Protein AF-A0A1N6H756-F1 (afdb_monomer_lite)

Radius of gyration: 29.92 Å; chains: 1; bounding box: 48×82×65 Å

Secondary structure (DSSP, 8-state):
----------------------------------------------SS--S---SSS--SSS-GGGTT--HHHHHHHPPPSS-SSTT--HHHHTT--HHHHS---HHHHHHHHHGGG-GGGGGGGTS--TT-HHHHHHHHHHHHTTT-

Sequence (148 aa):
MKEIRAGLVIGLFAALLGAVASGAQDAGDPAVIILDVEEDGEVEGPEEPVGPVRWDEPLTGSAEEIRGKTIEQVFTENSPLFPPLEGLPEEIWKAQTCTTCHEWTRERICEQATNYLNPEFSENLTKPHPLGGTFKANLKLWAEDGCL

Foldseek 3Di:
DDDDDDDDDDDDDDDDDDDDDDDDDDDDDDDDPPPPPDDDDPPPFAQAFDDQAAQQFATRHHDSQRGGHGLVCLQQPDFFPDDPDPPDDCVVGRPDGNCVPDDDDLVNLLVVLCCCVDPVCVCVLVDADRSGNNSSNSSVSCNVVVVD

Organism: NCBI:txid1217970

Structure (mmCIF, N/CA/C/O backbone):
data_AF-A0A1N6H756-F1
#
_entry.id   AF-A0A1N6H756-F1
#
loop_
_atom_site.group_PDB
_atom_site.id
_atom_site.type_symbol
_atom_site.label_atom_id
_atom_site.label_alt_id
_atom_site.label_comp_id
_atom_site.label_asym_id
_atom_site.label_entity_id
_atom_site.label_seq_id
_atom_site.pdbx_PDB_ins_code
_atom_site.Cartn_x
_atom_site.Cartn_y
_atom_site.Cartn_z
_atom_site.occupancy
_atom_site.B_iso_or_equiv
_atom_site.auth_seq_id
_atom_site.auth_comp_id
_atom_site.auth_asym_id
_atom_site.auth_atom_id
_atom_site.pdbx_PDB_model_num
ATOM 1 N N . MET A 1 1 ? 31.766 -39.885 50.818 1.00 36.66 1 MET A N 1
ATOM 2 C CA . MET A 1 1 ? 31.474 -41.340 50.793 1.00 36.66 1 MET A CA 1
ATOM 3 C C . MET A 1 1 ? 30.179 -41.502 50.002 1.00 36.66 1 MET A C 1
ATOM 5 O O . MET A 1 1 ? 29.210 -40.913 50.441 1.00 36.66 1 MET A O 1
ATOM 9 N N . LYS A 1 2 ? 30.039 -42.171 48.856 1.00 42.91 2 LYS A N 1
ATOM 10 C CA . LYS A 1 2 ? 30.841 -43.135 48.076 1.00 42.91 2 LYS A CA 1
ATOM 11 C C . LYS A 1 2 ? 30.119 -43.187 46.698 1.00 42.91 2 LYS A C 1
ATOM 13 O O . LYS A 1 2 ? 28.915 -43.392 46.696 1.00 42.91 2 LYS A O 1
ATOM 18 N N . GLU A 1 3 ? 30.652 -42.568 45.648 1.00 37.09 3 GLU A N 1
ATOM 19 C CA . GLU A 1 3 ? 31.320 -43.171 44.472 1.00 37.09 3 GLU A CA 1
ATOM 20 C C . GLU A 1 3 ? 30.554 -44.276 43.687 1.00 37.09 3 GLU A C 1
ATOM 22 O O . GLU A 1 3 ? 30.429 -45.397 44.168 1.00 37.09 3 GLU A O 1
ATOM 27 N N . ILE A 1 4 ? 30.130 -43.900 42.462 1.00 42.53 4 ILE A N 1
ATOM 28 C CA . ILE A 1 4 ? 30.225 -44.531 41.112 1.00 42.53 4 ILE A CA 1
ATOM 29 C C . ILE A 1 4 ? 29.880 -46.032 40.900 1.00 42.53 4 ILE A C 1
ATOM 31 O O . ILE A 1 4 ? 30.463 -46.897 41.546 1.00 42.53 4 ILE A O 1
ATOM 35 N N . ARG A 1 5 ? 29.124 -46.361 39.823 1.00 45.34 5 ARG A N 1
ATOM 36 C CA . ARG A 1 5 ? 29.658 -46.994 38.575 1.00 45.34 5 ARG A CA 1
ATOM 37 C C . ARG A 1 5 ? 28.611 -47.357 37.511 1.00 45.34 5 ARG A C 1
ATOM 39 O O . ARG A 1 5 ? 27.631 -48.037 37.777 1.00 45.34 5 ARG A O 1
ATOM 46 N N . ALA A 1 6 ? 28.925 -46.919 36.291 1.00 45.53 6 ALA A N 1
ATOM 47 C CA . ALA A 1 6 ? 28.371 -47.324 35.005 1.00 45.53 6 ALA A CA 1
ATOM 48 C C . ALA A 1 6 ? 28.952 -48.670 34.515 1.00 45.53 6 ALA A C 1
ATOM 50 O O . ALA A 1 6 ? 30.041 -49.067 34.929 1.00 45.53 6 ALA A O 1
ATOM 51 N N . GLY A 1 7 ? 28.257 -49.300 33.565 1.00 38.53 7 GLY A N 1
ATOM 52 C CA . GLY A 1 7 ? 28.736 -50.371 32.674 1.00 38.53 7 GLY A CA 1
ATOM 53 C C . GLY A 1 7 ? 27.549 -50.807 31.808 1.00 38.53 7 GLY A C 1
ATOM 54 O O . GLY A 1 7 ? 26.552 -51.257 32.355 1.00 38.53 7 GLY A O 1
ATOM 55 N N . LEU A 1 8 ? 27.447 -50.501 30.511 1.00 39.53 8 LEU A N 1
ATOM 56 C CA . LEU A 1 8 ? 28.288 -50.876 29.365 1.00 39.53 8 LEU A CA 1
ATOM 57 C C . LEU A 1 8 ? 28.641 -52.367 29.353 1.00 39.53 8 LEU A C 1
ATOM 59 O O . LEU A 1 8 ? 29.626 -52.784 29.956 1.00 39.53 8 LEU A O 1
ATOM 63 N N . VAL A 1 9 ? 27.854 -53.147 28.608 1.00 43.88 9 VAL A N 1
ATOM 64 C CA . VAL A 1 9 ? 28.223 -54.495 28.170 1.00 43.88 9 VAL A CA 1
ATOM 65 C C . VAL A 1 9 ? 28.248 -54.493 26.647 1.00 43.88 9 VAL A C 1
ATOM 67 O O . VAL A 1 9 ? 27.221 -54.446 25.977 1.00 43.88 9 VAL A O 1
ATOM 70 N N . ILE A 1 10 ? 29.473 -54.486 26.132 1.00 41.56 10 ILE A N 1
ATOM 71 C CA . ILE A 1 10 ? 29.840 -54.680 24.734 1.00 41.56 10 ILE A CA 1
ATOM 72 C C . ILE A 1 10 ? 29.787 -56.186 24.463 1.00 41.56 10 ILE A C 1
ATOM 74 O O . ILE A 1 10 ? 30.539 -56.949 25.068 1.00 41.56 10 ILE A O 1
ATOM 78 N N . GLY A 1 11 ? 28.905 -56.610 23.560 1.00 38.91 11 GLY A N 1
ATOM 79 C CA . GLY A 1 11 ? 28.879 -57.962 23.005 1.00 38.91 11 GLY A CA 1
ATOM 80 C C . GLY A 1 11 ? 29.446 -57.956 21.591 1.00 38.91 11 GLY A C 1
ATOM 81 O O . GLY A 1 11 ? 28.735 -57.660 20.639 1.00 38.91 11 GLY A O 1
ATOM 82 N N . LEU A 1 12 ? 30.737 -58.258 21.475 1.00 39.56 12 LEU A N 1
ATOM 83 C CA . LEU A 1 12 ? 31.454 -58.475 20.222 1.00 39.56 12 LEU A CA 1
ATOM 84 C C . LEU A 1 12 ? 31.290 -59.950 19.814 1.00 39.56 12 LEU A C 1
ATOM 86 O O . LEU A 1 12 ? 31.779 -60.825 20.524 1.00 39.56 12 LEU A O 1
ATOM 90 N N . PHE A 1 13 ? 30.658 -60.234 18.673 1.00 41.72 13 PHE A N 1
ATOM 91 C CA . PHE A 1 13 ? 30.807 -61.520 17.983 1.00 41.72 13 PHE A CA 1
ATOM 92 C C . PHE A 1 13 ? 31.219 -61.280 16.533 1.00 41.72 13 PHE A C 1
ATOM 94 O O . PHE A 1 13 ? 30.555 -60.580 15.772 1.00 41.72 13 PHE A O 1
ATOM 101 N N . ALA A 1 14 ? 32.378 -61.836 16.201 1.00 38.53 14 ALA A N 1
ATOM 102 C CA . ALA A 1 14 ? 33.027 -61.747 14.911 1.00 38.53 14 ALA A CA 1
ATOM 103 C C . ALA A 1 14 ? 32.512 -62.817 13.934 1.00 38.53 14 ALA A C 1
ATOM 105 O O . ALA A 1 14 ? 32.303 -63.960 14.324 1.00 38.53 14 ALA A O 1
ATOM 106 N N . ALA A 1 15 ? 32.400 -62.386 12.673 1.00 40.50 15 ALA A N 1
ATOM 107 C CA . ALA A 1 15 ? 32.685 -63.073 11.407 1.00 40.50 15 ALA A CA 1
ATOM 108 C C . ALA A 1 15 ? 32.228 -64.531 11.190 1.00 40.50 15 ALA A C 1
ATOM 110 O O . ALA A 1 15 ? 32.713 -65.436 11.853 1.00 40.50 15 ALA A O 1
ATOM 111 N N . LEU A 1 16 ? 31.502 -64.776 10.088 1.00 40.31 16 LEU A N 1
ATOM 112 C CA . LEU A 1 16 ? 32.018 -65.555 8.945 1.00 40.31 16 LEU A CA 1
ATOM 113 C C . LEU A 1 16 ? 31.034 -65.594 7.760 1.00 40.31 16 LEU A C 1
ATOM 115 O O . LEU A 1 16 ? 29.828 -65.443 7.910 1.00 40.31 16 LEU A O 1
ATOM 119 N N . LEU A 1 17 ? 31.631 -65.745 6.577 1.00 42.16 17 LEU A N 1
ATOM 120 C CA . LEU A 1 17 ? 31.083 -65.644 5.227 1.00 42.16 17 LEU A CA 1
ATOM 121 C C . LEU A 1 17 ? 29.994 -66.675 4.888 1.00 42.16 17 LEU A C 1
ATOM 123 O O . LEU A 1 17 ? 30.049 -67.819 5.330 1.00 42.16 17 LEU A O 1
ATOM 127 N N . GLY A 1 18 ? 29.134 -66.308 3.9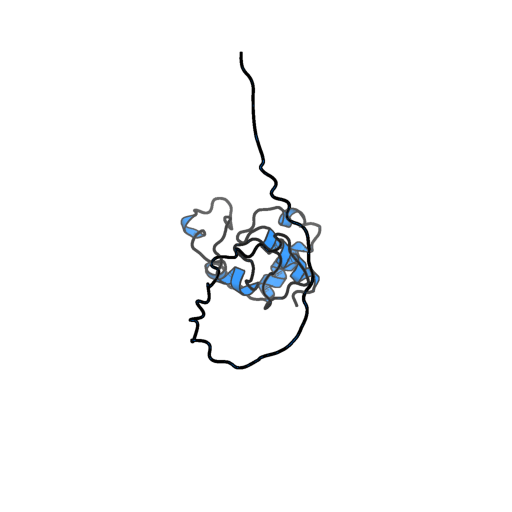31 1.00 35.53 18 GLY A N 1
ATOM 128 C CA . GLY A 1 18 ? 28.352 -67.254 3.133 1.00 35.53 18 GLY A CA 1
ATOM 129 C C . GLY A 1 18 ? 27.442 -66.563 2.117 1.00 35.53 18 GLY A C 1
ATOM 130 O O . GLY A 1 18 ? 26.283 -66.297 2.405 1.00 35.53 18 GLY A O 1
ATOM 131 N N . ALA A 1 19 ? 27.962 -66.270 0.924 1.00 43.69 19 ALA A N 1
ATOM 132 C CA . ALA A 1 19 ? 27.149 -65.970 -0.254 1.00 43.69 19 ALA A CA 1
ATOM 133 C C . ALA A 1 19 ? 26.584 -67.279 -0.837 1.00 43.69 19 ALA A C 1
ATOM 135 O O . ALA A 1 19 ? 27.339 -68.244 -0.896 1.00 43.69 19 ALA A O 1
ATOM 136 N N . VAL A 1 20 ? 25.317 -67.313 -1.280 1.00 40.38 20 VAL A N 1
ATOM 137 C CA . VAL A 1 20 ? 24.899 -67.484 -2.696 1.00 40.38 20 VAL A CA 1
ATOM 138 C C . VAL A 1 20 ? 23.363 -67.557 -2.866 1.00 40.38 20 VAL A C 1
ATOM 140 O O . VAL A 1 20 ? 22.689 -68.386 -2.273 1.00 40.38 20 VAL A O 1
ATOM 143 N N . ALA A 1 21 ? 22.878 -66.666 -3.738 1.00 40.47 21 ALA A N 1
ATOM 144 C CA . ALA A 1 21 ? 21.866 -66.790 -4.798 1.00 40.47 21 ALA A CA 1
ATOM 145 C C . ALA A 1 21 ? 20.474 -67.445 -4.595 1.00 40.47 21 ALA A C 1
ATOM 147 O O . ALA A 1 21 ? 20.327 -68.654 -4.469 1.00 40.47 21 ALA A O 1
ATOM 148 N N . SER A 1 22 ? 19.482 -66.587 -4.876 1.00 40.53 22 SER A N 1
ATOM 149 C CA . SER A 1 22 ? 18.311 -66.766 -5.756 1.00 40.53 22 SER A CA 1
ATOM 150 C C . SER A 1 22 ? 17.201 -67.746 -5.384 1.00 40.53 22 SER A C 1
ATOM 152 O O . SER A 1 22 ? 17.289 -68.948 -5.600 1.00 40.53 22 SER A O 1
ATOM 154 N N . GLY A 1 23 ? 16.053 -67.151 -5.058 1.00 35.06 23 GLY A N 1
ATOM 155 C CA . GLY A 1 23 ? 14.729 -67.739 -5.231 1.00 35.06 23 GLY A CA 1
ATOM 156 C C . GLY A 1 23 ? 13.663 -66.656 -5.070 1.00 35.06 23 GLY A C 1
ATOM 157 O O . GLY A 1 23 ? 13.319 -66.301 -3.951 1.00 35.06 23 GLY A O 1
ATOM 158 N N . ALA A 1 24 ? 13.199 -66.088 -6.183 1.00 42.72 24 ALA A N 1
ATOM 159 C CA . ALA A 1 24 ? 12.033 -65.208 -6.226 1.00 42.72 24 ALA A CA 1
ATOM 160 C C . ALA A 1 24 ? 10.750 -66.034 -6.410 1.00 42.72 24 ALA A C 1
ATOM 162 O O . ALA A 1 24 ? 10.812 -67.043 -7.113 1.00 42.72 24 ALA A O 1
ATOM 163 N N . GLN A 1 25 ? 9.645 -65.542 -5.824 1.00 38.59 25 GLN A N 1
ATOM 164 C CA . GLN A 1 25 ? 8.197 -65.726 -6.113 1.00 38.59 25 GLN A CA 1
ATOM 165 C C . GLN A 1 25 ? 7.443 -65.756 -4.766 1.00 38.59 25 GLN A C 1
ATOM 167 O O . GLN A 1 25 ? 7.549 -66.721 -4.020 1.00 38.59 25 GLN A O 1
ATOM 172 N N . ASP A 1 26 ? 6.988 -64.610 -4.255 1.00 38.94 26 ASP A N 1
ATOM 173 C CA . ASP A 1 26 ? 5.735 -63.884 -4.566 1.00 38.94 26 ASP A CA 1
ATOM 174 C C . ASP A 1 26 ? 4.475 -64.507 -3.936 1.00 38.94 26 ASP A C 1
ATOM 176 O O . ASP A 1 26 ? 4.041 -65.584 -4.336 1.00 38.94 26 ASP A O 1
ATOM 180 N N . ALA A 1 27 ? 3.935 -63.794 -2.938 1.00 38.22 27 ALA A N 1
ATOM 181 C CA . ALA A 1 27 ? 2.510 -63.589 -2.640 1.00 38.22 27 ALA A CA 1
ATOM 182 C C . ALA A 1 27 ? 2.405 -62.831 -1.295 1.00 38.22 27 ALA A C 1
ATOM 184 O O . ALA A 1 27 ? 2.336 -63.442 -0.227 1.00 38.22 27 ALA A O 1
ATOM 185 N N . GLY A 1 28 ? 2.475 -61.496 -1.343 1.00 36.75 28 GLY A N 1
ATOM 186 C CA . GLY A 1 28 ? 2.365 -60.604 -0.182 1.00 36.75 28 GLY A CA 1
ATOM 187 C C . GLY A 1 28 ? 1.021 -59.868 -0.128 1.00 36.75 28 GLY A C 1
ATOM 188 O O . GLY A 1 28 ? 0.608 -59.248 -1.101 1.00 36.75 28 GLY A O 1
ATOM 189 N N . ASP A 1 29 ? 0.381 -59.976 1.033 1.00 48.94 29 ASP A N 1
ATOM 190 C CA . ASP A 1 29 ? -0.868 -59.384 1.539 1.00 48.94 29 ASP A CA 1
ATOM 191 C C . ASP A 1 29 ? -0.991 -57.848 1.323 1.00 48.94 29 ASP A C 1
ATOM 193 O O . ASP A 1 29 ? 0.024 -57.146 1.406 1.00 48.94 29 ASP A O 1
ATOM 197 N N . PRO A 1 30 ? -2.192 -57.278 1.056 1.00 44.28 30 PRO A N 1
ATOM 198 C CA . PRO A 1 30 ? -2.353 -55.854 0.767 1.00 44.28 30 PRO A CA 1
ATOM 199 C C . PRO A 1 30 ? -2.222 -55.005 2.038 1.00 44.28 30 PRO A C 1
ATOM 201 O O . PRO A 1 30 ? -3.169 -54.835 2.807 1.00 44.28 30 PRO A O 1
ATOM 204 N N . ALA A 1 31 ? -1.041 -54.424 2.236 1.00 44.75 31 ALA A N 1
ATOM 205 C CA . ALA A 1 31 ? -0.818 -53.418 3.262 1.00 44.75 31 ALA A CA 1
ATOM 206 C C . ALA A 1 31 ? -1.600 -52.134 2.933 1.00 44.75 31 ALA A C 1
ATOM 208 O O . ALA A 1 31 ? -1.380 -51.480 1.913 1.00 44.75 31 ALA A O 1
ATOM 209 N N . VAL A 1 32 ? -2.518 -51.789 3.833 1.00 47.31 32 VAL A N 1
ATOM 210 C CA . VAL A 1 32 ? -3.167 -50.483 3.947 1.00 47.31 32 VAL A CA 1
ATOM 211 C C . VAL A 1 32 ? -2.083 -49.405 4.006 1.00 47.31 32 VAL A C 1
ATOM 213 O O . VAL A 1 32 ? -1.321 -49.345 4.968 1.00 47.31 32 VAL A O 1
ATOM 216 N N . ILE A 1 33 ? -2.013 -48.553 2.984 1.00 50.25 33 ILE A N 1
ATOM 217 C CA . ILE A 1 33 ? -1.230 -47.318 3.042 1.00 50.25 33 ILE A CA 1
ATOM 218 C C . ILE A 1 33 ? -2.063 -46.328 3.855 1.00 50.25 33 ILE A C 1
ATOM 220 O O . ILE A 1 33 ? -2.991 -45.708 3.336 1.00 50.25 33 ILE A O 1
ATOM 224 N N . ILE A 1 34 ? -1.758 -46.221 5.147 1.00 49.50 34 ILE A N 1
ATOM 225 C CA . ILE A 1 34 ? -2.106 -45.030 5.918 1.00 49.50 34 ILE A CA 1
ATOM 226 C C . ILE A 1 34 ? -1.182 -43.937 5.384 1.00 49.50 34 ILE A C 1
ATOM 228 O O . ILE A 1 34 ? 0.025 -43.974 5.602 1.00 49.50 34 ILE A O 1
ATOM 232 N N . LEU A 1 35 ? -1.739 -43.031 4.580 1.00 48.47 35 LEU A N 1
ATOM 233 C CA . LEU A 1 35 ? -1.099 -41.754 4.304 1.00 48.47 35 LEU A CA 1
ATOM 234 C C . LEU A 1 35 ? -1.267 -40.930 5.575 1.00 48.47 35 LEU A C 1
ATOM 236 O O . LEU A 1 35 ? -2.337 -40.367 5.811 1.00 48.47 35 LEU A O 1
ATOM 240 N N . ASP A 1 36 ? -0.228 -40.920 6.402 1.00 48.00 36 ASP A N 1
ATOM 241 C CA . ASP A 1 36 ? -0.036 -39.876 7.394 1.00 48.00 36 ASP A CA 1
ATOM 242 C C . ASP A 1 36 ? 0.032 -38.550 6.621 1.00 48.00 36 ASP A C 1
ATOM 244 O O . ASP A 1 36 ? 1.010 -38.240 5.943 1.00 48.00 36 ASP A O 1
ATOM 248 N N . VAL A 1 37 ? -1.084 -37.821 6.617 1.00 55.28 37 VAL A N 1
ATOM 249 C CA . VAL A 1 37 ? -1.118 -36.420 6.206 1.00 55.28 37 VAL A CA 1
ATOM 250 C C . VAL A 1 37 ? -0.437 -35.672 7.338 1.00 55.28 37 VAL A C 1
ATOM 252 O O . VAL A 1 37 ? -1.037 -35.468 8.390 1.00 55.28 37 VAL A O 1
ATOM 255 N N . GLU A 1 38 ? 0.838 -35.350 7.144 1.00 56.84 38 GLU A N 1
ATOM 256 C CA . GLU A 1 38 ? 1.560 -34.443 8.026 1.00 56.84 38 GLU A CA 1
ATOM 257 C C . GLU A 1 38 ? 0.839 -33.084 8.008 1.00 56.84 38 GLU A C 1
ATOM 259 O O . GLU A 1 38 ? 0.693 -32.429 6.972 1.00 56.84 38 GLU A O 1
ATOM 264 N N . GLU A 1 39 ? 0.288 -32.770 9.176 1.00 60.12 39 GLU A N 1
ATOM 265 C CA . GLU A 1 39 ? -0.377 -31.542 9.596 1.00 60.12 39 GLU A CA 1
ATOM 266 C C . GLU A 1 39 ? 0.657 -30.392 9.698 1.00 60.12 39 GLU A C 1
ATOM 268 O O . GLU A 1 39 ? 1.856 -30.633 9.810 1.00 60.12 39 GLU A O 1
ATOM 273 N N . ASP A 1 40 ? 0.167 -29.154 9.558 1.00 50.62 40 ASP A N 1
ATOM 274 C CA . ASP A 1 40 ? 0.740 -27.877 10.030 1.00 50.62 40 ASP A CA 1
ATOM 275 C C . ASP A 1 40 ? 2.220 -27.502 9.767 1.00 50.62 40 ASP A C 1
ATOM 277 O O . ASP A 1 40 ? 2.999 -27.206 10.669 1.00 50.62 40 ASP A O 1
ATOM 281 N N . GLY A 1 41 ? 2.585 -27.313 8.495 1.00 52.00 41 GLY A N 1
ATOM 282 C CA . GLY A 1 41 ? 3.717 -26.445 8.150 1.00 52.00 41 GLY A CA 1
ATOM 283 C C . GLY A 1 41 ? 3.312 -24.966 8.120 1.00 52.00 41 GLY A C 1
ATOM 284 O O . GLY A 1 41 ? 2.789 -24.511 7.103 1.00 52.00 41 GLY A O 1
ATOM 285 N N . GLU A 1 42 ? 3.570 -24.215 9.196 1.00 58.75 42 GLU A N 1
ATOM 286 C CA . GLU A 1 42 ? 3.603 -22.742 9.164 1.00 58.75 42 GLU A CA 1
ATOM 287 C C . GLU A 1 42 ? 4.552 -22.309 8.036 1.00 58.75 42 GLU A C 1
ATOM 289 O O . GLU A 1 42 ? 5.712 -22.735 7.984 1.00 58.75 42 GLU A O 1
ATOM 294 N N . VAL A 1 43 ? 4.061 -21.519 7.080 1.00 55.84 43 VAL A N 1
ATOM 295 C CA . VAL A 1 43 ? 4.868 -21.112 5.926 1.00 55.84 43 VAL A CA 1
ATOM 296 C C . VAL A 1 43 ? 5.798 -19.988 6.380 1.00 55.84 43 VAL A C 1
ATOM 298 O O . VAL A 1 43 ? 5.503 -18.804 6.186 1.00 55.84 43 VAL A O 1
ATOM 301 N N . GLU A 1 44 ? 6.932 -20.355 6.983 1.00 71.06 44 GLU A N 1
ATOM 302 C CA . GLU A 1 44 ? 8.024 -19.424 7.278 1.00 71.06 44 GLU A CA 1
ATOM 303 C C . GLU A 1 44 ? 8.605 -18.893 5.957 1.00 71.06 44 GLU A C 1
ATOM 305 O O . GLU A 1 44 ? 9.443 -19.512 5.298 1.00 71.06 44 GLU A O 1
ATOM 310 N N . GLY A 1 45 ? 8.087 -17.742 5.531 1.00 75.06 45 GLY A N 1
ATOM 311 C CA . GLY A 1 45 ? 8.557 -16.983 4.379 1.00 75.06 45 GLY A CA 1
ATOM 312 C C . GLY A 1 45 ? 9.367 -15.754 4.799 1.00 75.06 45 GLY A C 1
ATOM 313 O O . GLY A 1 45 ? 9.338 -15.358 5.964 1.00 75.06 45 GLY A O 1
ATOM 314 N N . PRO A 1 46 ? 10.086 -15.115 3.862 1.00 86.00 46 PRO A N 1
ATOM 315 C CA . PRO A 1 46 ? 10.839 -13.903 4.161 1.00 86.00 46 PRO A CA 1
ATOM 316 C C . PRO A 1 46 ? 9.912 -12.782 4.654 1.00 86.00 46 PRO A C 1
ATOM 318 O O . PRO A 1 46 ? 8.857 -12.539 4.068 1.00 86.00 46 PRO A O 1
ATOM 321 N N . GLU A 1 47 ? 10.314 -12.090 5.724 1.00 88.88 47 GLU A N 1
ATOM 322 C CA . GLU A 1 47 ? 9.571 -10.938 6.260 1.00 88.88 47 GLU A CA 1
ATOM 323 C C . GLU A 1 47 ? 9.750 -9.682 5.396 1.00 88.88 47 GLU A C 1
ATOM 325 O O . GLU A 1 47 ? 8.833 -8.876 5.255 1.00 88.88 47 GLU A O 1
ATOM 330 N N . GLU A 1 48 ? 10.918 -9.536 4.776 1.00 90.81 48 GLU A N 1
ATOM 331 C CA . GLU A 1 48 ? 11.245 -8.417 3.894 1.00 90.81 48 GLU A CA 1
ATOM 332 C C . GLU A 1 48 ? 10.799 -8.691 2.450 1.00 90.81 48 GLU A C 1
ATOM 334 O O . GLU A 1 48 ? 10.851 -9.844 2.016 1.00 90.81 48 GLU A O 1
ATOM 339 N N . PRO A 1 49 ? 10.412 -7.660 1.673 1.00 92.81 49 PRO A N 1
ATOM 340 C CA . PRO A 1 49 ? 10.062 -7.801 0.260 1.00 92.81 49 PRO A CA 1
ATOM 341 C C . PRO A 1 49 ? 11.134 -8.501 -0.584 1.00 92.81 49 PRO A C 1
ATOM 343 O O . PRO A 1 49 ? 12.323 -8.192 -0.490 1.00 92.81 49 PRO A O 1
ATOM 346 N N . VAL A 1 50 ? 10.704 -9.421 -1.454 1.00 91.81 50 VAL A N 1
ATOM 347 C CA . VAL A 1 50 ? 11.580 -10.207 -2.337 1.00 91.81 50 VAL A CA 1
ATOM 348 C C . VAL A 1 50 ? 11.094 -10.127 -3.778 1.00 91.81 50 VAL A C 1
ATOM 350 O O . VAL A 1 50 ? 9.933 -10.407 -4.058 1.00 91.81 50 VAL A O 1
ATOM 353 N N . GLY A 1 51 ? 12.034 -9.860 -4.689 1.00 82.31 51 GLY A N 1
ATOM 354 C CA . GLY A 1 51 ? 11.828 -9.953 -6.133 1.00 82.31 51 GLY A CA 1
ATOM 355 C C . GLY A 1 51 ? 11.046 -8.782 -6.733 1.00 82.31 51 GLY A C 1
ATOM 356 O O . GLY A 1 51 ? 10.684 -7.842 -6.024 1.00 82.31 51 GLY A O 1
ATOM 357 N N . PRO A 1 52 ? 10.820 -8.804 -8.060 1.00 91.44 52 PRO A N 1
ATOM 358 C CA . PRO A 1 52 ? 9.884 -7.872 -8.663 1.00 91.44 52 PRO A CA 1
ATOM 359 C C . PRO A 1 52 ? 8.496 -8.145 -8.082 1.00 91.44 52 PRO A C 1
ATOM 361 O O . PRO A 1 52 ? 8.022 -9.276 -8.106 1.00 91.44 52 PRO A O 1
ATOM 364 N N . VAL A 1 53 ? 7.855 -7.108 -7.562 1.00 97.25 53 VAL A N 1
ATOM 365 C CA . VAL A 1 53 ? 6.470 -7.180 -7.094 1.00 97.25 53 VAL A CA 1
ATOM 366 C C . VAL A 1 53 ? 5.565 -6.852 -8.281 1.00 97.25 53 VAL A C 1
ATOM 368 O O . VAL A 1 53 ? 5.862 -5.910 -9.014 1.00 97.25 53 VAL A O 1
ATOM 371 N N . ARG A 1 54 ? 4.485 -7.614 -8.483 1.00 96.94 54 ARG A N 1
ATOM 372 C CA . ARG A 1 54 ? 3.472 -7.381 -9.530 1.00 96.94 54 ARG A CA 1
ATOM 373 C C . ARG A 1 54 ? 2.097 -7.206 -8.908 1.00 96.94 54 ARG A C 1
ATOM 375 O O . ARG A 1 54 ? 1.845 -7.670 -7.799 1.00 96.94 54 ARG A O 1
ATOM 382 N N . TRP A 1 55 ? 1.203 -6.546 -9.637 1.00 96.81 55 TRP A N 1
ATOM 383 C CA . TRP A 1 55 ? -0.162 -6.284 -9.174 1.00 96.81 55 TRP A CA 1
ATOM 384 C C . TRP A 1 55 ? -0.944 -7.562 -8.828 1.00 96.81 55 TRP A C 1
ATOM 386 O O . TRP A 1 55 ? -1.592 -7.632 -7.782 1.00 96.81 55 TRP A O 1
ATOM 396 N N . ASP A 1 56 ? -0.876 -8.552 -9.713 1.00 95.62 56 ASP A N 1
ATOM 397 C CA . ASP A 1 56 ? -1.668 -9.782 -9.723 1.00 95.62 56 ASP A CA 1
ATOM 398 C C . ASP A 1 56 ? -0.880 -11.027 -9.286 1.00 95.62 56 ASP A C 1
ATOM 400 O O . ASP A 1 56 ? -1.411 -12.137 -9.322 1.00 95.62 56 ASP A O 1
ATOM 404 N N . GLU A 1 57 ? 0.359 -10.853 -8.818 1.00 96.94 57 GLU A N 1
ATOM 405 C CA . GLU A 1 57 ? 1.166 -11.943 -8.270 1.00 96.94 57 GLU A CA 1
ATOM 406 C C . GLU A 1 57 ? 1.163 -11.933 -6.731 1.00 96.94 57 GLU A C 1
ATOM 408 O O . GLU A 1 57 ? 1.143 -10.865 -6.110 1.00 96.94 57 GLU A O 1
ATOM 413 N N . PRO A 1 58 ? 1.201 -13.113 -6.088 1.00 97.06 58 PRO A N 1
ATOM 414 C CA . PRO A 1 58 ? 1.321 -13.220 -4.639 1.00 97.06 58 PRO A CA 1
ATOM 415 C C . PRO A 1 58 ? 2.595 -12.574 -4.070 1.00 97.06 58 PRO A C 1
ATOM 417 O O . PRO A 1 58 ? 3.709 -12.830 -4.535 1.00 97.06 58 PRO A O 1
ATOM 420 N N . LEU A 1 59 ? 2.449 -11.817 -2.980 1.00 96.81 59 LEU A N 1
ATOM 421 C CA . LEU A 1 59 ? 3.566 -11.275 -2.211 1.00 96.81 59 LEU A CA 1
ATOM 422 C C . LEU A 1 59 ? 4.350 -12.414 -1.544 1.00 96.81 59 LEU A C 1
ATOM 424 O O . LEU A 1 59 ? 3.846 -13.106 -0.658 1.00 96.81 59 LEU A O 1
ATOM 428 N N . THR A 1 60 ? 5.604 -12.596 -1.960 1.00 93.06 60 THR A N 1
ATOM 429 C CA . THR A 1 60 ? 6.494 -13.632 -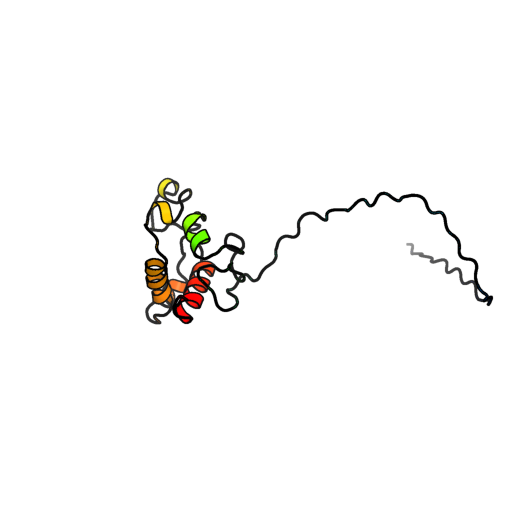1.405 1.00 93.06 60 THR A CA 1
ATOM 430 C C . THR A 1 60 ? 7.178 -13.157 -0.122 1.00 93.06 60 THR A C 1
ATOM 432 O O . THR A 1 60 ? 7.185 -13.863 0.883 1.00 93.06 60 THR A O 1
ATOM 435 N N . GLY A 1 61 ? 7.743 -11.947 -0.160 1.00 94.19 61 GLY A N 1
ATOM 436 C CA . GLY A 1 61 ? 8.434 -11.316 0.961 1.00 94.19 61 GLY A CA 1
ATOM 437 C C . GLY A 1 61 ? 7.549 -10.309 1.677 1.00 94.19 61 GLY A C 1
ATOM 438 O O . GLY A 1 61 ? 7.285 -9.231 1.149 1.00 94.19 61 GLY A O 1
ATOM 439 N N . SER A 1 62 ? 7.014 -10.665 2.839 1.00 93.69 62 SER A N 1
ATOM 440 C CA . SER A 1 62 ? 6.088 -9.800 3.574 1.00 93.69 62 SER A CA 1
ATOM 441 C C . SER A 1 62 ? 5.784 -10.334 4.973 1.00 93.69 62 SER A C 1
ATOM 443 O O . SER A 1 62 ? 6.179 -11.449 5.324 1.00 93.69 62 SER A O 1
ATOM 445 N N . ALA A 1 63 ? 5.057 -9.539 5.763 1.00 93.44 63 ALA A N 1
ATOM 446 C CA . ALA A 1 63 ? 4.498 -10.003 7.027 1.00 93.44 63 ALA A CA 1
ATOM 447 C C . ALA A 1 63 ? 3.471 -11.124 6.798 1.00 93.44 63 ALA A C 1
ATOM 449 O O . ALA A 1 63 ? 2.848 -11.200 5.736 1.00 93.44 63 ALA A O 1
ATOM 450 N N . GLU A 1 64 ? 3.312 -11.990 7.795 1.00 92.69 64 GLU A N 1
ATOM 451 C CA . GLU A 1 64 ? 2.484 -13.198 7.727 1.00 92.69 64 GLU A CA 1
ATOM 452 C C . GLU A 1 64 ? 1.048 -12.904 7.270 1.00 92.69 64 GLU A C 1
ATOM 454 O O . GLU A 1 64 ? 0.510 -13.604 6.415 1.00 92.69 64 GLU A O 1
ATOM 459 N N . GLU A 1 65 ? 0.462 -11.799 7.730 1.00 91.69 65 GLU A N 1
ATOM 460 C CA . GLU A 1 65 ? -0.940 -11.445 7.485 1.00 91.69 65 GLU A CA 1
ATOM 461 C C . GLU A 1 65 ? -1.253 -11.112 6.015 1.00 91.69 65 GLU A C 1
ATOM 463 O O . GLU A 1 65 ? -2.423 -11.076 5.610 1.00 91.69 65 GLU A O 1
ATOM 468 N N . ILE A 1 66 ? -0.225 -10.813 5.219 1.00 95.06 66 ILE A N 1
ATOM 469 C CA . ILE A 1 66 ? -0.348 -10.421 3.807 1.00 95.06 66 ILE A CA 1
ATOM 470 C C . ILE A 1 66 ? 0.453 -11.321 2.862 1.00 95.06 66 ILE A C 1
ATOM 472 O O . ILE A 1 66 ? 0.375 -11.153 1.642 1.00 95.06 66 ILE A O 1
ATOM 476 N N . ARG A 1 67 ? 1.208 -12.281 3.399 1.00 94.94 67 ARG A N 1
ATOM 477 C CA . ARG A 1 67 ? 1.995 -13.219 2.602 1.00 94.94 67 ARG A CA 1
ATOM 478 C C . ARG A 1 67 ? 1.080 -14.085 1.748 1.00 94.94 67 ARG A C 1
ATOM 480 O O . ARG A 1 67 ? 0.031 -14.544 2.191 1.00 94.94 67 ARG A O 1
ATOM 487 N N . GLY A 1 68 ? 1.476 -14.295 0.497 1.00 96.31 68 GLY A N 1
ATOM 488 C CA . GLY A 1 68 ? 0.702 -15.083 -0.460 1.00 96.31 68 GLY A CA 1
ATOM 489 C C . GLY A 1 68 ? -0.529 -14.369 -1.033 1.00 96.31 68 GLY A C 1
ATOM 490 O O . GLY A 1 68 ? -1.200 -14.944 -1.888 1.00 96.31 68 GLY A O 1
ATOM 491 N N . LYS A 1 69 ? -0.819 -13.129 -0.621 1.00 97.38 69 LYS A N 1
ATOM 492 C CA . LYS A 1 69 ? -1.879 -12.298 -1.212 1.00 97.38 69 LYS A CA 1
ATOM 493 C C . LYS A 1 69 ? -1.340 -11.454 -2.358 1.00 97.38 69 LYS A C 1
ATOM 495 O O . LYS A 1 69 ? -0.173 -11.079 -2.336 1.00 97.38 69 LYS A O 1
ATOM 500 N N . THR A 1 70 ? -2.176 -11.107 -3.329 1.00 97.62 70 THR A N 1
ATOM 501 C CA . THR A 1 70 ? -1.848 -10.064 -4.319 1.00 97.62 70 THR A CA 1
ATOM 502 C C . THR A 1 70 ? -1.984 -8.664 -3.712 1.00 97.62 70 THR A C 1
ATOM 504 O O . THR A 1 70 ? -2.594 -8.500 -2.651 1.00 97.62 70 THR A O 1
ATOM 507 N N . ILE A 1 71 ? -1.471 -7.626 -4.388 1.00 97.38 71 ILE A N 1
ATOM 508 C CA . ILE A 1 71 ? -1.646 -6.233 -3.931 1.00 97.38 71 ILE A CA 1
ATOM 509 C C . ILE A 1 71 ? -3.136 -5.912 -3.759 1.00 97.38 71 ILE A C 1
ATOM 511 O O . ILE A 1 71 ? -3.533 -5.356 -2.735 1.00 97.38 71 ILE A O 1
ATOM 515 N N . GLU A 1 72 ? -3.960 -6.293 -4.738 1.00 96.12 72 GLU A N 1
ATOM 516 C CA . GLU A 1 72 ? -5.409 -6.082 -4.709 1.00 96.12 72 GLU A CA 1
ATOM 517 C C . GLU A 1 72 ? -6.051 -6.718 -3.474 1.00 96.12 72 GLU A C 1
ATOM 519 O O . GLU A 1 72 ? -6.758 -6.036 -2.728 1.00 96.12 72 GLU A O 1
ATOM 524 N N . GLN A 1 73 ? -5.738 -7.990 -3.214 1.00 97.00 73 GLN A N 1
ATOM 525 C CA . GLN A 1 73 ? -6.292 -8.734 -2.086 1.00 97.00 73 GLN A CA 1
ATOM 526 C C . GLN A 1 73 ? -5.960 -8.087 -0.747 1.00 97.00 73 GLN A C 1
ATOM 528 O O . GLN A 1 73 ? -6.824 -8.019 0.127 1.00 97.00 73 GLN A O 1
ATOM 533 N N . VAL A 1 74 ? -4.745 -7.559 -0.579 1.00 96.69 74 VAL A N 1
ATOM 534 C CA . VAL A 1 74 ? -4.386 -6.862 0.662 1.00 96.69 74 VAL A CA 1
ATOM 535 C C . VAL A 1 74 ? -5.297 -5.648 0.890 1.00 96.69 74 VAL A C 1
ATOM 537 O O . VAL A 1 74 ? -5.787 -5.456 2.000 1.00 96.69 74 VAL A O 1
ATOM 540 N N . PHE A 1 75 ? -5.606 -4.852 -0.137 1.00 93.88 75 PHE A N 1
ATOM 541 C CA . PHE A 1 75 ? -6.518 -3.709 0.020 1.00 93.88 75 PHE A CA 1
ATOM 542 C C . PHE A 1 75 ? -7.978 -4.117 0.253 1.00 93.88 75 PHE A C 1
ATOM 544 O O . PHE A 1 75 ? -8.695 -3.433 0.995 1.00 93.88 75 PHE A O 1
ATOM 551 N N . THR A 1 76 ? -8.439 -5.179 -0.409 1.00 93.56 76 THR A N 1
ATOM 552 C CA . THR A 1 76 ? -9.852 -5.581 -0.388 1.00 93.56 76 THR A CA 1
ATOM 553 C C . THR A 1 76 ? -10.214 -6.463 0.797 1.00 93.56 76 THR A C 1
ATOM 555 O O . THR A 1 76 ? -11.381 -6.480 1.181 1.00 93.56 76 THR A O 1
ATOM 558 N N . GLU A 1 77 ? -9.255 -7.195 1.364 1.00 95.00 77 GLU A N 1
ATOM 559 C CA . GLU A 1 77 ? -9.522 -8.243 2.356 1.00 95.00 77 GLU A CA 1
ATOM 560 C C . GLU A 1 77 ? -8.899 -7.970 3.726 1.00 95.00 77 GLU A C 1
ATOM 562 O O . GLU A 1 77 ? -9.418 -8.467 4.726 1.00 95.00 77 GLU A O 1
ATOM 567 N N . ASN A 1 78 ? -7.791 -7.226 3.812 1.00 94.75 78 ASN A N 1
ATOM 568 C CA . ASN A 1 78 ? -7.127 -7.018 5.095 1.00 94.75 78 ASN A CA 1
ATOM 569 C C . ASN A 1 78 ? -7.744 -5.845 5.859 1.00 94.75 78 ASN A C 1
ATOM 571 O O . ASN A 1 78 ? -8.008 -4.768 5.317 1.00 94.75 78 ASN A O 1
ATOM 575 N N . SER A 1 79 ? -7.928 -6.068 7.159 1.00 94.62 79 SER A N 1
ATOM 576 C CA . SER A 1 79 ? -8.251 -5.001 8.096 1.00 94.62 79 SER A CA 1
ATOM 577 C C . SER A 1 79 ? -6.986 -4.222 8.470 1.00 94.62 79 SER A C 1
ATOM 579 O O . SER A 1 79 ? -5.906 -4.823 8.530 1.00 94.62 79 SER A O 1
ATOM 581 N N . PRO A 1 80 ? -7.070 -2.906 8.738 1.00 95.06 80 PRO A N 1
ATOM 582 C CA . PRO A 1 80 ? -5.917 -2.160 9.197 1.00 95.06 80 PRO A CA 1
ATOM 583 C C . PRO A 1 80 ? -5.334 -2.686 10.521 1.00 95.06 80 PRO A C 1
ATOM 585 O O . PRO A 1 80 ? -6.054 -3.076 11.435 1.00 95.06 80 PRO A O 1
ATOM 588 N N . LEU A 1 81 ? -4.011 -2.608 10.645 1.00 94.88 81 LEU A N 1
ATOM 589 C CA . LEU A 1 81 ? -3.218 -2.824 11.859 1.00 94.88 81 LEU A CA 1
ATOM 590 C C . LEU A 1 81 ? -3.041 -1.530 12.667 1.00 94.88 81 LEU A C 1
ATOM 592 O O . LEU A 1 81 ? -2.864 -1.557 13.883 1.00 94.88 81 LEU A O 1
ATOM 596 N N . PHE A 1 82 ? -3.086 -0.387 11.982 1.00 94.56 82 PHE A N 1
ATOM 597 C CA . PHE A 1 82 ? -2.910 0.948 12.549 1.00 94.56 82 PHE A CA 1
ATOM 598 C C . PHE A 1 82 ? -4.027 1.879 12.062 1.00 94.56 82 PHE A C 1
ATOM 600 O O . PHE A 1 82 ? -4.522 1.698 10.944 1.00 94.56 82 PHE A O 1
ATOM 607 N N . PRO A 1 83 ? -4.413 2.898 12.852 1.00 94.81 83 PRO A N 1
ATOM 608 C CA . PRO A 1 83 ? -5.463 3.819 12.448 1.00 94.81 83 PRO A CA 1
ATOM 609 C C . PRO A 1 83 ? -5.037 4.621 11.206 1.00 94.81 83 PRO A C 1
ATOM 611 O O . PRO A 1 83 ? -3.901 5.099 11.146 1.00 94.81 83 PRO A O 1
ATOM 614 N N . PRO A 1 84 ? -5.934 4.829 10.223 1.00 91.00 84 PRO A N 1
ATOM 615 C CA . PRO A 1 84 ? -5.628 5.638 9.041 1.00 91.00 84 PRO A CA 1
ATOM 616 C C . PRO A 1 84 ? -5.486 7.133 9.363 1.00 91.00 84 PRO A C 1
ATOM 618 O O . PRO A 1 84 ? -4.870 7.870 8.598 1.00 91.00 84 PRO A O 1
ATOM 621 N N . LEU A 1 85 ? -6.053 7.578 10.488 1.00 90.94 85 LEU A N 1
ATOM 622 C CA . LEU A 1 85 ? -5.983 8.944 10.997 1.00 90.94 85 LEU A CA 1
ATOM 623 C C . LEU A 1 85 ? -5.769 8.908 12.512 1.00 90.94 85 LEU A C 1
ATOM 625 O O . LEU A 1 85 ? -6.408 8.125 13.216 1.00 90.94 85 LEU A O 1
ATOM 629 N N . GLU A 1 86 ? -4.894 9.772 13.022 1.00 91.44 86 GLU A N 1
ATOM 630 C CA . GLU A 1 86 ? -4.655 9.889 14.460 1.00 91.44 86 GLU A CA 1
ATOM 631 C C . GLU A 1 86 ? -5.945 10.264 15.208 1.00 91.44 86 GLU A C 1
ATOM 633 O O . GLU A 1 86 ? -6.707 11.130 14.776 1.00 91.44 86 GLU A O 1
ATOM 638 N N . GLY A 1 87 ? -6.196 9.594 16.335 1.00 93.69 87 GLY A N 1
ATOM 639 C CA . GLY A 1 87 ? -7.369 9.843 17.176 1.00 93.69 87 GLY A CA 1
ATOM 640 C C . GLY A 1 87 ? -8.686 9.262 16.652 1.00 93.69 87 GLY A C 1
ATOM 641 O O . GLY A 1 87 ? -9.720 9.484 17.281 1.00 93.69 87 GLY A O 1
ATOM 642 N N . LEU A 1 88 ? -8.680 8.515 15.539 1.00 93.81 88 LEU A N 1
ATOM 643 C CA . LEU A 1 88 ? -9.884 7.856 15.032 1.00 93.81 88 LEU A CA 1
ATOM 644 C C . LEU A 1 88 ? -10.288 6.673 15.943 1.00 93.81 88 LEU A C 1
ATOM 646 O O . LEU A 1 88 ? -9.463 5.776 16.151 1.00 93.81 88 LEU A O 1
ATOM 650 N N . PRO A 1 89 ? -11.533 6.628 16.462 1.00 96.06 89 PRO A N 1
ATOM 651 C CA . PRO A 1 89 ? -12.009 5.519 17.290 1.00 96.06 89 PRO A CA 1
ATOM 652 C C . PRO A 1 89 ? -11.910 4.163 16.578 1.00 96.06 89 PRO A C 1
ATOM 654 O O . PRO A 1 89 ? -12.195 4.067 15.381 1.00 96.06 89 PRO A O 1
ATOM 657 N N . GLU A 1 90 ? -11.500 3.114 17.301 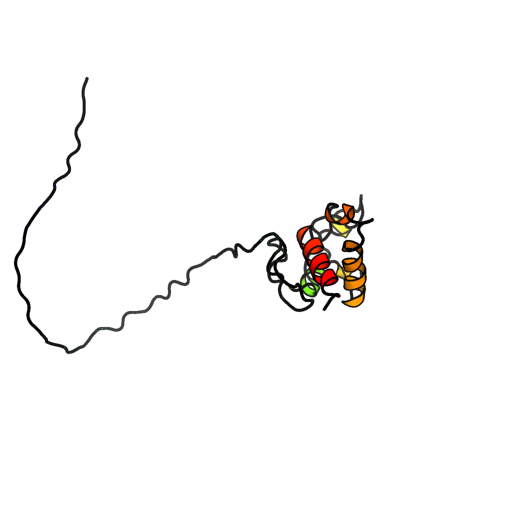1.00 96.56 90 GLU A N 1
ATOM 658 C CA . GLU A 1 90 ? -11.241 1.784 16.722 1.00 96.56 90 GLU A CA 1
ATOM 659 C C . GLU A 1 90 ? -12.467 1.189 16.026 1.00 96.56 90 GLU A C 1
ATOM 661 O O . GLU A 1 90 ? -12.328 0.553 14.980 1.00 96.56 90 GLU A O 1
ATOM 666 N N . GLU A 1 91 ? -13.667 1.441 16.548 1.00 95.62 91 GLU A N 1
ATOM 667 C CA . GLU A 1 91 ? -14.929 0.958 15.984 1.00 95.62 91 GLU A CA 1
ATOM 668 C C . GLU A 1 91 ? -15.197 1.459 14.558 1.00 95.62 91 GLU A C 1
ATOM 670 O O . GLU A 1 91 ? -15.996 0.859 13.841 1.00 95.62 91 GLU A O 1
ATOM 675 N N . ILE A 1 92 ? -14.527 2.535 14.132 1.00 94.69 92 ILE A N 1
ATOM 676 C CA . ILE A 1 92 ? -14.688 3.102 12.792 1.00 94.69 92 ILE A CA 1
ATOM 677 C C . ILE A 1 92 ? -13.809 2.382 11.765 1.00 94.69 92 ILE A C 1
ATOM 679 O O . ILE A 1 92 ? -14.196 2.310 10.603 1.00 94.69 92 ILE A O 1
ATOM 683 N N . TRP A 1 93 ? -12.637 1.868 12.152 1.00 95.06 93 TRP A N 1
ATOM 684 C CA . TRP A 1 93 ? -11.628 1.409 11.186 1.00 95.06 93 TRP A CA 1
ATOM 685 C C . TRP A 1 93 ? -11.170 -0.038 11.371 1.00 95.06 93 TRP A C 1
ATOM 687 O O . TRP A 1 93 ? -10.843 -0.690 10.386 1.00 95.06 93 TRP A O 1
ATOM 697 N N . LYS A 1 94 ? -11.152 -0.564 12.599 1.00 95.25 94 LYS A N 1
ATOM 698 C CA . LYS A 1 94 ? -10.451 -1.816 12.943 1.00 95.25 94 LYS A CA 1
ATOM 699 C C . LYS A 1 94 ? -11.131 -3.093 12.446 1.00 95.25 94 LYS A C 1
ATOM 701 O O . LYS A 1 94 ? -10.523 -4.158 12.457 1.00 95.25 94 LYS A O 1
ATOM 706 N N . ALA A 1 95 ? -12.387 -2.994 12.022 1.00 95.00 95 ALA A N 1
ATOM 707 C CA . ALA A 1 95 ? -13.146 -4.089 11.414 1.00 95.00 95 ALA A CA 1
ATOM 708 C C . ALA A 1 95 ? -13.511 -3.816 9.944 1.00 95.00 95 ALA A C 1
ATOM 710 O O . ALA A 1 95 ? -14.290 -4.564 9.357 1.00 95.00 95 ALA A O 1
ATOM 711 N N . GLN A 1 96 ? -12.974 -2.742 9.362 1.00 95.12 96 GLN A N 1
ATOM 712 C CA . GLN A 1 96 ? -13.228 -2.353 7.979 1.00 95.12 96 GLN A CA 1
ATOM 713 C C . GLN A 1 96 ? -12.071 -2.799 7.088 1.00 95.12 96 GLN A C 1
ATOM 715 O O . GLN A 1 96 ? -10.968 -3.024 7.569 1.00 95.12 96 GLN A O 1
ATOM 720 N N . THR A 1 97 ? -12.290 -2.852 5.779 1.00 94.69 97 THR A N 1
ATOM 721 C CA . THR A 1 97 ? -11.209 -2.973 4.796 1.00 94.69 97 THR A CA 1
ATOM 722 C C . THR A 1 97 ? -10.904 -1.599 4.204 1.00 94.69 97 THR A C 1
ATOM 724 O O . THR A 1 97 ? -11.685 -0.648 4.341 1.00 94.69 97 THR A O 1
ATOM 727 N N . CYS A 1 98 ? -9.769 -1.457 3.521 1.00 91.38 98 CYS A N 1
ATOM 728 C CA . CYS A 1 98 ? -9.408 -0.178 2.908 1.00 91.38 98 CYS A CA 1
ATOM 729 C C . CYS A 1 98 ? -10.422 0.262 1.841 1.00 91.38 98 CYS A C 1
ATOM 731 O O . CYS A 1 98 ? -10.630 1.465 1.660 1.00 91.38 98 CYS A O 1
ATOM 733 N N . THR A 1 99 ? -11.067 -0.696 1.171 1.00 92.31 99 THR A N 1
ATOM 734 C CA . THR A 1 99 ? -12.108 -0.442 0.168 1.00 92.31 99 THR A CA 1
ATOM 735 C C . THR A 1 99 ? -13.444 0.010 0.753 1.00 92.31 99 THR A C 1
ATOM 737 O O . THR A 1 99 ? -14.244 0.609 0.039 1.00 92.31 99 THR A O 1
ATOM 740 N N . THR A 1 100 ? -13.686 -0.186 2.053 1.00 92.00 100 THR A N 1
ATOM 741 C CA . THR A 1 100 ? -14.887 0.353 2.709 1.00 92.00 100 THR A CA 1
ATOM 742 C C . THR A 1 100 ? -14.876 1.883 2.776 1.00 92.00 100 THR A C 1
ATOM 744 O O . THR A 1 100 ? -15.932 2.511 2.730 1.00 92.00 100 THR A O 1
ATOM 747 N N . CYS A 1 101 ? -13.693 2.495 2.883 1.00 87.50 101 CYS A N 1
ATOM 748 C CA . CYS A 1 101 ? -13.545 3.949 3.016 1.00 87.50 101 CYS A CA 1
ATOM 749 C C . CYS A 1 101 ? -13.139 4.644 1.708 1.00 87.50 101 CYS A C 1
ATOM 751 O O . CYS A 1 101 ? -13.386 5.839 1.548 1.00 87.50 101 CYS A O 1
ATOM 753 N N . HIS A 1 102 ? -12.507 3.920 0.784 1.00 88.25 102 HIS A N 1
ATOM 754 C CA . HIS A 1 102 ? -11.975 4.470 -0.458 1.00 88.25 102 HIS A CA 1
ATOM 755 C C . HIS A 1 102 ? -12.275 3.564 -1.647 1.00 88.25 102 HIS A C 1
ATOM 757 O O . HIS A 1 102 ? -12.180 2.346 -1.568 1.00 88.25 102 HIS A O 1
ATOM 763 N N . GLU A 1 103 ? -12.520 4.177 -2.799 1.00 90.06 103 GLU A N 1
ATOM 764 C CA . GLU A 1 103 ? -12.537 3.466 -4.073 1.00 90.06 103 GLU A CA 1
ATOM 765 C C . GLU A 1 103 ? -11.103 3.331 -4.590 1.00 90.06 103 GLU A C 1
ATOM 767 O O . GLU A 1 103 ? -10.559 4.248 -5.220 1.00 90.06 103 GLU A O 1
ATOM 772 N N . TRP A 1 104 ? -10.470 2.203 -4.289 1.00 90.56 104 TRP A N 1
ATOM 773 C CA . TRP A 1 104 ? -9.141 1.896 -4.799 1.00 90.56 104 TRP A CA 1
ATOM 774 C C . TRP A 1 104 ? -9.212 1.335 -6.217 1.00 90.56 104 TRP A C 1
ATOM 776 O O . TRP A 1 104 ? -9.996 0.438 -6.509 1.00 90.56 104 TRP A O 1
ATOM 786 N N . THR A 1 105 ? -8.360 1.865 -7.091 1.00 94.00 105 THR A N 1
ATOM 787 C CA . THR A 1 105 ? -8.051 1.280 -8.400 1.00 94.00 105 THR A CA 1
ATOM 788 C C . THR A 1 105 ? -6.554 1.024 -8.467 1.00 94.00 105 THR A C 1
ATOM 790 O O . THR A 1 105 ? -5.788 1.617 -7.698 1.00 94.00 105 THR A O 1
ATOM 793 N N . ARG A 1 106 ? -6.124 0.179 -9.407 1.00 96.25 106 ARG A N 1
ATOM 794 C CA . ARG A 1 106 ? -4.700 -0.066 -9.658 1.00 96.25 106 ARG A CA 1
ATOM 795 C C . ARG A 1 106 ? -3.936 1.240 -9.885 1.00 96.25 106 ARG A C 1
ATOM 797 O O . ARG A 1 106 ? -2.864 1.428 -9.321 1.00 96.25 106 ARG A O 1
ATOM 804 N N . GLU A 1 107 ? -4.508 2.168 -10.648 1.00 96.25 107 GLU A N 1
ATOM 805 C CA . GLU A 1 107 ? -3.908 3.472 -10.944 1.00 96.25 107 GLU A CA 1
ATOM 806 C C . GLU A 1 107 ? -3.757 4.326 -9.681 1.00 96.25 107 GLU A C 1
ATOM 808 O O . GLU A 1 107 ? -2.670 4.833 -9.417 1.00 96.25 107 GLU A O 1
ATOM 813 N N . ARG A 1 108 ? -4.804 4.429 -8.850 1.00 94.75 108 ARG A N 1
ATOM 814 C CA . ARG A 1 108 ? -4.740 5.189 -7.586 1.00 94.75 108 ARG A CA 1
ATOM 815 C C . ARG A 1 108 ? -3.735 4.591 -6.606 1.00 94.75 108 ARG A C 1
ATOM 817 O O . ARG A 1 108 ? -3.053 5.321 -5.892 1.00 94.75 108 ARG A O 1
ATOM 824 N N . ILE A 1 109 ? -3.637 3.264 -6.560 1.00 95.56 109 ILE A N 1
ATOM 825 C CA . ILE A 1 109 ? -2.652 2.583 -5.717 1.00 95.56 109 ILE A CA 1
ATOM 826 C C . ILE A 1 109 ? -1.241 2.813 -6.261 1.00 95.56 109 ILE A C 1
ATOM 828 O 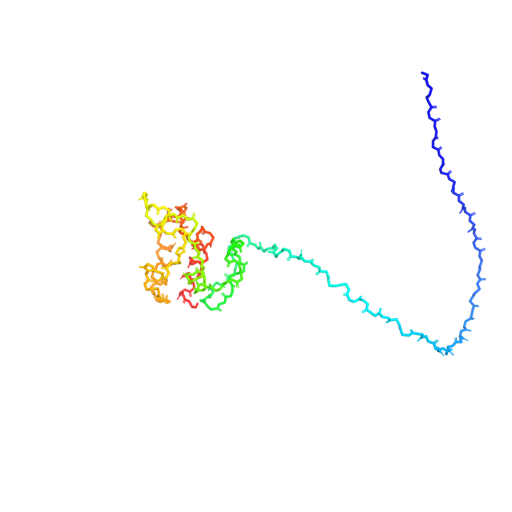O . ILE A 1 109 ? -0.335 3.053 -5.468 1.00 95.56 109 ILE A O 1
ATOM 832 N N . CYS A 1 110 ? -1.049 2.824 -7.584 1.00 97.56 110 CYS A N 1
ATOM 833 C CA . CYS A 1 110 ? 0.229 3.194 -8.190 1.00 97.56 110 CYS A CA 1
ATOM 834 C C . CYS A 1 110 ? 0.634 4.625 -7.826 1.00 97.56 110 CYS A C 1
ATOM 836 O O . CYS A 1 110 ? 1.745 4.828 -7.343 1.00 97.56 110 CYS A O 1
ATOM 838 N N . GLU A 1 111 ? -0.264 5.606 -7.959 1.00 95.44 111 GLU A N 1
ATOM 839 C CA . GLU A 1 111 ? -0.002 6.993 -7.542 1.00 95.44 111 GLU A CA 1
ATOM 840 C C . GLU A 1 111 ? 0.480 7.050 -6.085 1.00 95.44 111 GLU A C 1
ATOM 842 O O . GLU A 1 111 ? 1.522 7.639 -5.791 1.00 95.44 111 GLU A O 1
ATOM 847 N N . GLN A 1 112 ? -0.210 6.349 -5.180 1.00 92.75 112 GLN A N 1
ATOM 848 C CA . GLN A 1 112 ? 0.189 6.268 -3.775 1.00 92.75 112 GLN A CA 1
ATOM 849 C C . GLN A 1 112 ? 1.544 5.583 -3.580 1.00 92.75 112 GLN A C 1
ATOM 851 O O . GLN A 1 112 ? 2.366 6.069 -2.804 1.00 92.75 112 GLN A O 1
ATOM 856 N N . ALA A 1 113 ? 1.798 4.489 -4.296 1.00 95.31 113 ALA A N 1
ATOM 857 C CA . ALA A 1 113 ? 3.048 3.747 -4.233 1.00 95.31 113 ALA A CA 1
ATOM 858 C C . ALA A 1 113 ? 4.240 4.585 -4.728 1.00 95.31 113 ALA A C 1
ATOM 860 O O . ALA A 1 113 ? 5.306 4.564 -4.109 1.00 95.31 113 ALA A O 1
ATOM 861 N N . THR A 1 114 ? 4.052 5.397 -5.775 1.00 95.88 114 THR A N 1
ATOM 862 C CA . THR A 1 114 ? 5.111 6.278 -6.296 1.00 95.88 114 THR A CA 1
ATOM 863 C C . THR A 1 114 ? 5.555 7.351 -5.299 1.00 95.88 114 THR A C 1
ATOM 865 O O . THR A 1 114 ? 6.708 7.781 -5.349 1.00 95.88 114 THR A O 1
ATOM 868 N N . ASN A 1 115 ? 4.720 7.724 -4.319 1.00 93.06 115 ASN A N 1
ATOM 869 C CA . ASN A 1 115 ? 5.139 8.638 -3.249 1.00 93.06 115 ASN A CA 1
ATOM 870 C C . ASN A 1 115 ? 6.298 8.072 -2.414 1.00 93.06 115 ASN A C 1
ATOM 872 O O . ASN A 1 115 ? 7.087 8.844 -1.869 1.00 93.06 115 ASN A O 1
ATOM 876 N N . TYR A 1 116 ? 6.448 6.745 -2.341 1.00 92.88 116 TYR A N 1
ATOM 877 C CA . TYR A 1 116 ? 7.569 6.096 -1.654 1.00 92.88 116 TYR A CA 1
ATOM 878 C C . TYR A 1 116 ? 8.891 6.155 -2.429 1.00 92.88 116 TYR A C 1
ATOM 880 O O . TYR A 1 116 ? 9.937 5.806 -1.877 1.00 92.88 116 TYR A O 1
ATOM 888 N N . LEU A 1 117 ? 8.864 6.601 -3.687 1.00 94.44 117 LEU A N 1
ATOM 889 C CA . LEU A 1 117 ? 10.061 6.844 -4.492 1.00 94.44 117 LEU A CA 1
ATOM 890 C C . LEU A 1 117 ? 10.627 8.247 -4.272 1.00 94.44 117 LEU A C 1
ATOM 892 O O . LEU A 1 117 ? 11.790 8.490 -4.591 1.00 94.44 117 LEU A O 1
ATOM 896 N N . ASN A 1 118 ? 9.827 9.176 -3.738 1.00 93.19 118 ASN A N 1
ATOM 897 C CA . ASN A 1 118 ? 10.287 10.535 -3.504 1.00 93.19 118 ASN A CA 1
ATOM 898 C C . ASN A 1 118 ? 11.232 10.571 -2.285 1.00 93.19 118 ASN A C 1
ATOM 900 O O . ASN A 1 118 ? 10.792 10.292 -1.165 1.00 93.19 118 ASN A O 1
ATOM 904 N N . PRO A 1 119 ? 12.511 10.958 -2.449 1.00 89.44 119 PRO A N 1
ATOM 905 C CA . PRO A 1 119 ? 13.455 11.043 -1.336 1.00 89.44 119 PRO A CA 1
ATOM 906 C C . PRO A 1 119 ? 13.035 12.051 -0.255 1.00 89.44 119 PRO A C 1
ATOM 908 O 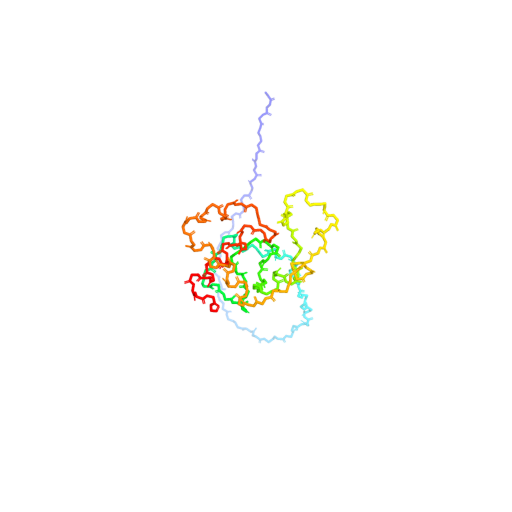O . PRO A 1 119 ? 13.336 11.833 0.922 1.00 89.44 119 PRO A O 1
ATOM 911 N N . GLU A 1 120 ? 12.285 13.099 -0.612 1.00 91.56 120 GLU A N 1
ATOM 912 C CA . GLU A 1 120 ? 11.713 14.058 0.349 1.00 91.56 120 GLU A CA 1
ATOM 913 C C . GLU A 1 120 ? 10.686 13.402 1.287 1.00 91.56 120 GLU A C 1
ATOM 915 O O . GLU A 1 120 ? 10.442 13.891 2.387 1.00 91.56 120 GLU A O 1
ATOM 920 N N . PHE A 1 121 ? 10.116 12.267 0.877 1.00 86.81 121 PHE A N 1
ATOM 921 C CA . PHE A 1 121 ? 9.118 11.500 1.620 1.00 86.81 121 PHE A CA 1
ATOM 922 C C . PHE A 1 121 ? 9.679 10.197 2.199 1.00 86.81 121 PHE A C 1
ATOM 924 O O . PHE A 1 121 ? 8.911 9.342 2.639 1.00 86.81 121 PHE A O 1
ATOM 931 N N . SER A 1 122 ? 11.005 10.041 2.243 1.00 83.81 122 SER A N 1
ATOM 932 C CA . SER A 1 122 ? 11.672 8.838 2.767 1.00 83.81 122 SER A CA 1
ATOM 933 C C . SER A 1 122 ? 11.235 8.467 4.192 1.00 83.81 122 SER A C 1
ATOM 935 O O . SER A 1 122 ? 11.092 7.286 4.507 1.00 83.81 122 SER A O 1
ATOM 937 N N . GLU A 1 123 ? 10.912 9.451 5.034 1.00 87.88 123 GLU A N 1
ATOM 938 C CA . GLU A 1 123 ? 10.354 9.230 6.377 1.00 87.88 123 GLU A CA 1
ATOM 939 C C . GLU A 1 123 ? 8.979 8.533 6.383 1.00 87.88 123 GLU A C 1
ATOM 941 O O . GLU A 1 123 ? 8.611 7.887 7.362 1.00 87.88 123 GLU A O 1
ATOM 946 N N . ASN A 1 124 ? 8.202 8.593 5.297 1.00 87.62 124 ASN A N 1
ATOM 947 C CA . ASN A 1 124 ? 6.901 7.920 5.226 1.00 87.62 124 ASN A CA 1
ATOM 948 C C . ASN A 1 124 ? 7.040 6.390 5.202 1.00 87.62 124 ASN A C 1
ATOM 950 O O . ASN A 1 124 ? 6.096 5.678 5.556 1.00 87.62 124 ASN A O 1
ATOM 954 N N . LEU A 1 125 ? 8.218 5.863 4.851 1.00 88.44 125 LEU A N 1
ATOM 955 C CA . LEU A 1 125 ? 8.505 4.431 4.945 1.00 88.44 125 LEU A CA 1
ATOM 956 C C . LEU A 1 125 ? 8.578 3.946 6.397 1.00 88.44 125 LEU A C 1
ATOM 958 O O . LEU A 1 125 ? 8.233 2.795 6.656 1.00 88.44 125 LEU A O 1
ATOM 962 N N . THR A 1 126 ? 8.896 4.815 7.360 1.00 88.88 126 THR A N 1
ATOM 963 C CA . THR A 1 126 ? 9.015 4.432 8.779 1.00 88.88 126 THR A CA 1
ATOM 964 C C . THR A 1 126 ? 7.761 4.730 9.606 1.00 88.88 126 THR A C 1
ATOM 966 O O . THR A 1 126 ? 7.567 4.120 10.654 1.00 88.88 126 THR A O 1
ATOM 969 N N . LYS A 1 127 ? 6.867 5.612 9.135 1.00 90.75 127 LYS A N 1
ATOM 970 C CA . LYS A 1 127 ? 5.575 5.898 9.796 1.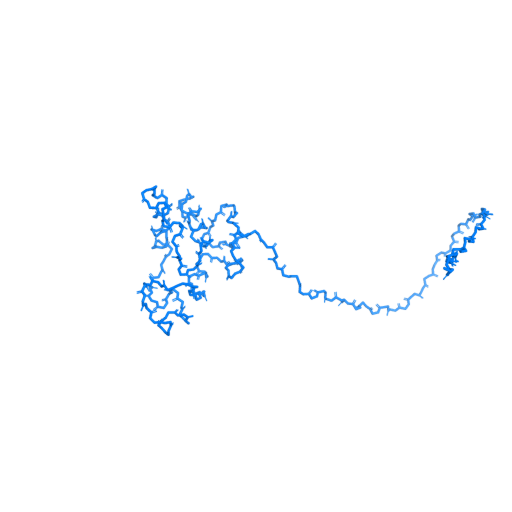00 90.75 127 LYS A CA 1
ATOM 971 C C . LYS A 1 127 ? 4.659 4.661 9.816 1.00 90.75 127 LYS A C 1
ATOM 973 O O . LYS A 1 127 ? 4.664 3.913 8.843 1.00 90.75 127 LYS A O 1
ATOM 978 N N . PRO A 1 128 ? 3.826 4.428 10.842 1.00 91.31 128 PRO A N 1
ATOM 979 C CA . PRO A 1 128 ? 2.836 3.350 10.798 1.00 91.31 128 PRO A CA 1
ATOM 980 C C . PRO A 1 128 ? 1.912 3.469 9.578 1.00 91.31 128 PRO A C 1
ATOM 982 O O . PRO A 1 128 ? 1.544 4.571 9.175 1.00 91.31 128 PRO A O 1
ATOM 985 N N . HIS A 1 129 ? 1.554 2.336 8.976 1.00 92.06 129 HIS A N 1
ATOM 986 C CA . HIS A 1 129 ? 0.655 2.273 7.823 1.00 92.06 129 HIS A CA 1
ATOM 987 C C . HIS A 1 129 ? -0.496 1.321 8.124 1.00 92.06 129 HIS A C 1
ATOM 989 O O . HIS A 1 129 ? -0.212 0.249 8.654 1.00 92.06 129 HIS A O 1
ATOM 995 N N . PRO A 1 130 ? -1.748 1.646 7.752 1.00 94.19 130 PRO A N 1
ATOM 996 C CA . PRO A 1 130 ? -2.903 0.777 7.958 1.00 94.19 130 PRO A CA 1
ATOM 997 C C . PRO A 1 130 ? -2.645 -0.687 7.597 1.00 94.19 130 PRO A C 1
ATOM 999 O O . PRO A 1 130 ? -2.912 -1.559 8.401 1.00 94.19 130 PRO A O 1
ATOM 1002 N N . LEU A 1 131 ? -2.019 -0.966 6.457 1.00 95.06 131 LEU A N 1
ATOM 1003 C CA . LEU A 1 131 ? -1.720 -2.334 6.002 1.00 95.06 131 LEU A CA 1
ATOM 1004 C C . LEU A 1 131 ? -0.300 -2.821 6.358 1.00 95.06 131 LEU A C 1
ATOM 1006 O O . LEU A 1 131 ? 0.213 -3.748 5.747 1.00 95.06 131 LEU A O 1
ATOM 1010 N N . GLY A 1 132 ? 0.368 -2.176 7.316 1.00 94.00 132 GLY A N 1
ATOM 1011 C CA . GLY A 1 132 ? 1.696 -2.574 7.789 1.00 94.00 132 GLY A CA 1
ATOM 1012 C C . GLY A 1 132 ? 2.875 -2.003 6.990 1.00 94.00 132 GLY A C 1
ATOM 1013 O O . GLY A 1 132 ? 2.735 -1.457 5.892 1.00 94.00 132 GLY A O 1
ATOM 1014 N N . GLY A 1 133 ? 4.067 -2.086 7.590 1.00 93.75 133 GLY A N 1
ATOM 1015 C CA . GLY A 1 133 ? 5.310 -1.535 7.035 1.00 93.75 133 GLY A CA 1
ATOM 1016 C C . GLY A 1 133 ? 5.832 -2.307 5.823 1.00 93.75 133 GLY A C 1
ATOM 1017 O O . GLY A 1 133 ? 6.176 -1.701 4.809 1.00 93.75 133 GLY A O 1
ATOM 1018 N N . THR A 1 134 ? 5.814 -3.635 5.895 1.00 94.62 134 THR A N 1
ATOM 1019 C CA . THR A 1 134 ? 6.233 -4.538 4.811 1.00 94.62 134 THR A CA 1
ATOM 1020 C C . THR A 1 134 ? 5.359 -4.395 3.569 1.00 94.62 134 THR A C 1
ATOM 1022 O O . THR A 1 134 ? 5.872 -4.473 2.453 1.00 94.62 134 THR A O 1
ATOM 1025 N N . PHE A 1 135 ? 4.068 -4.075 3.720 1.00 95.75 135 PHE A N 1
ATOM 1026 C CA . PHE A 1 135 ? 3.219 -3.757 2.572 1.00 95.75 135 PHE A CA 1
ATOM 1027 C C . PHE A 1 135 ? 3.676 -2.494 1.836 1.00 95.75 135 PHE A C 1
ATOM 1029 O O . PHE A 1 135 ? 3.790 -2.504 0.614 1.00 95.75 135 PHE A O 1
ATOM 1036 N N . LYS A 1 136 ? 4.018 -1.417 2.559 1.00 95.25 136 LYS A N 1
ATOM 1037 C CA . LYS A 1 136 ? 4.566 -0.203 1.925 1.00 95.25 136 LYS A CA 1
ATOM 1038 C C . LYS A 1 136 ? 5.861 -0.480 1.178 1.00 95.25 136 LYS A C 1
ATOM 1040 O O . LYS A 1 136 ? 6.085 0.085 0.113 1.00 95.25 136 LYS A O 1
ATOM 1045 N N . ALA A 1 137 ? 6.719 -1.324 1.743 1.00 95.06 137 ALA A N 1
ATOM 1046 C CA . ALA A 1 137 ? 7.977 -1.683 1.112 1.00 95.06 137 ALA A CA 1
ATOM 1047 C C . ALA A 1 137 ? 7.743 -2.495 -0.180 1.00 95.06 137 ALA A C 1
ATOM 1049 O O . ALA A 1 137 ? 8.380 -2.208 -1.192 1.00 95.06 137 ALA A O 1
ATOM 1050 N N . ASN A 1 138 ? 6.757 -3.402 -0.197 1.00 96.94 138 ASN A N 1
ATOM 1051 C CA . ASN A 1 138 ? 6.304 -4.074 -1.422 1.00 96.94 138 ASN A CA 1
ATOM 1052 C C . ASN A 1 138 ? 5.717 -3.089 -2.451 1.00 96.94 138 ASN A C 1
ATOM 1054 O O . ASN A 1 138 ? 6.088 -3.150 -3.620 1.00 96.94 138 ASN A O 1
ATOM 1058 N N . LEU A 1 139 ? 4.869 -2.138 -2.034 1.00 96.94 139 LEU A N 1
ATOM 1059 C CA . LEU A 1 139 ? 4.350 -1.088 -2.925 1.00 96.94 139 LEU A CA 1
ATOM 1060 C C . LEU A 1 139 ? 5.477 -0.239 -3.519 1.00 96.94 139 LEU A C 1
ATOM 1062 O O . LEU A 1 139 ? 5.442 0.086 -4.702 1.00 96.94 139 LEU A O 1
ATOM 1066 N N . LYS A 1 140 ? 6.496 0.094 -2.721 1.00 96.06 140 LYS A N 1
ATOM 1067 C CA . LYS A 1 140 ? 7.679 0.802 -3.208 1.00 96.06 140 LYS A CA 1
ATOM 1068 C C . LYS A 1 140 ? 8.408 -0.009 -4.283 1.00 96.06 140 LYS A C 1
ATOM 1070 O O . LYS A 1 140 ? 8.689 0.555 -5.333 1.00 96.06 140 LYS A O 1
ATOM 1075 N N . LEU A 1 141 ? 8.683 -1.298 -4.054 1.00 96.44 141 LEU A N 1
ATOM 1076 C CA . LEU A 1 141 ? 9.319 -2.164 -5.061 1.00 96.44 141 LEU A CA 1
ATOM 1077 C C . LEU A 1 141 ? 8.485 -2.268 -6.346 1.00 96.44 141 LEU A C 1
ATOM 1079 O O . LEU A 1 141 ? 9.027 -2.189 -7.444 1.00 96.44 141 LEU A O 1
ATOM 1083 N N . TRP A 1 142 ? 7.164 -2.402 -6.219 1.00 98.00 142 TRP A N 1
ATOM 1084 C CA . TRP A 1 142 ? 6.253 -2.415 -7.364 1.00 98.00 142 TRP A CA 1
ATOM 1085 C C . TRP A 1 142 ? 6.303 -1.098 -8.154 1.00 98.00 142 TRP A C 1
ATOM 1087 O O . TRP A 1 142 ? 6.367 -1.101 -9.384 1.00 98.00 142 TRP A O 1
ATOM 1097 N N . ALA A 1 143 ? 6.338 0.040 -7.458 1.00 97.25 143 ALA A N 1
ATOM 1098 C CA . ALA A 1 143 ? 6.465 1.355 -8.078 1.00 97.25 143 ALA A CA 1
ATOM 1099 C C . ALA A 1 143 ? 7.837 1.583 -8.737 1.00 97.25 143 ALA A C 1
ATOM 1101 O O . ALA A 1 143 ? 7.901 2.250 -9.769 1.00 97.25 143 ALA A O 1
ATOM 1102 N N . GLU A 1 144 ? 8.924 1.029 -8.186 1.00 96.25 144 GLU A N 1
ATOM 1103 C CA . GLU A 1 144 ? 10.260 1.077 -8.806 1.00 96.25 144 GLU A CA 1
ATOM 1104 C C . GLU A 1 144 ? 10.287 0.403 -10.181 1.00 96.25 144 GLU A C 1
ATOM 1106 O O . GLU A 1 144 ? 11.008 0.864 -11.065 1.00 96.25 144 GLU A O 1
ATOM 1111 N N . ASP A 1 145 ? 9.460 -0.626 -10.385 1.00 96.31 145 ASP A N 1
ATOM 1112 C CA . ASP A 1 145 ? 9.278 -1.280 -11.685 1.00 96.31 145 ASP A CA 1
ATOM 1113 C C . ASP A 1 145 ? 8.163 -0.640 -12.534 1.00 96.31 145 ASP A C 1
ATOM 1115 O O . ASP A 1 145 ? 7.681 -1.228 -13.497 1.00 96.31 145 ASP A O 1
ATOM 1119 N N . GLY A 1 146 ? 7.721 0.576 -12.193 1.00 96.88 146 GLY A N 1
ATOM 1120 C CA . GLY A 1 146 ? 6.722 1.314 -12.968 1.00 96.88 146 GLY A CA 1
ATOM 1121 C C . GLY A 1 146 ? 5.284 0.833 -12.771 1.00 96.88 146 GLY A C 1
ATOM 1122 O O . GLY A 1 146 ? 4.449 1.055 -13.648 1.00 96.88 146 GLY A O 1
ATOM 1123 N N . CYS A 1 147 ? 4.990 0.199 -11.632 1.00 97.12 147 CYS A N 1
ATOM 1124 C CA . CYS A 1 147 ? 3.669 -0.328 -11.284 1.00 97.12 147 CYS A CA 1
ATOM 1125 C C . CYS A 1 147 ? 3.145 -1.400 -12.253 1.00 97.12 147 CYS A C 1
ATOM 1127 O O . CYS A 1 147 ? 1.932 -1.497 -12.484 1.00 97.12 147 CYS A O 1
ATOM 1129 N N . LEU A 1 148 ? 4.048 -2.186 -12.842 1.00 88.88 148 LEU A N 1
ATOM 1130 C CA . LEU A 1 148 ? 3.728 -3.210 -13.837 1.00 88.88 148 LEU A CA 1
ATOM 1131 C C . LEU A 1 148 ? 2.996 -4.430 -13.267 1.00 88.88 148 LEU A C 1
ATOM 1133 O O . LEU A 1 148 ? 3.120 -4.732 -12.060 1.00 88.88 148 LEU A O 1
#

pLDDT: mean 79.02, std 22.88, range [35.06, 98.0]